Protein AF-A0A7C6YV75-F1 (afdb_monomer_lite)

Sequence (150 aa):
MDCKIDNSLSMWFFKPQLKARFKGDKKSFLEFFKKISRGSGIRENTYKSLVDKHADFIEMDKNMESVVGALSPSLGDKFREFFLNYWANLLTYQVPNQFEILYHGVPLMEHSAGQRASALILFILAQQDNDVIKIDQPEDDLDNQTIYEV

Secondary structure (DSSP, 8-state):
------HHHHHHHHS-EEEEETT--HHHHHHHHHHHTTTS---HHHHHHHHHH-SSHHHHHHTHHHHHHTS-HHHHHHHHHHHHHTHHHHHH--PPPEEEEEETTEEGGGS-HHHHHHHHHHHHHH-TT-S----S-TTTTS-GGGSS--

pLDDT: mean 82.75, std 17.08, range [35.59, 97.94]

Structure (mmCIF, N/CA/C/O backbone):
data_AF-A0A7C6YV75-F1
#
_entry.id   AF-A0A7C6YV75-F1
#
loop_
_atom_site.group_PDB
_atom_site.id
_atom_site.type_symbol
_atom_site.label_atom_id
_atom_site.label_alt_id
_atom_site.label_comp_id
_atom_site.label_asym_id
_atom_site.label_entity_id
_atom_site.label_seq_id
_atom_site.pdbx_PDB_ins_code
_atom_site.Cartn_x
_atom_site.Cartn_y
_atom_site.Cartn_z
_atom_site.occupancy
_atom_site.B_iso_or_equiv
_atom_site.auth_seq_id
_atom_site.auth_comp_id
_atom_site.auth_asym_id
_atom_site.auth_atom_id
_atom_site.pdbx_PDB_model_num
ATOM 1 N N . MET A 1 1 ? -45.335 9.738 28.203 1.00 36.38 1 MET A N 1
ATOM 2 C CA . MET A 1 1 ? -44.798 9.717 26.828 1.00 36.38 1 MET A CA 1
ATOM 3 C C . MET A 1 1 ? -43.397 9.158 26.940 1.00 36.38 1 MET A C 1
ATOM 5 O O . MET A 1 1 ? -42.475 9.912 27.214 1.00 36.38 1 MET A O 1
ATOM 9 N N . ASP A 1 2 ? -43.267 7.837 26.851 1.00 35.59 2 ASP A N 1
ATOM 10 C CA . ASP A 1 2 ? -41.961 7.183 26.901 1.00 35.59 2 ASP A CA 1
ATOM 11 C C . ASP A 1 2 ? -41.278 7.361 25.551 1.00 35.59 2 ASP A C 1
ATOM 13 O O . ASP A 1 2 ? -41.696 6.796 24.537 1.00 35.59 2 ASP A O 1
ATOM 17 N N . CYS A 1 3 ? -40.240 8.193 25.537 1.00 36.66 3 CYS A N 1
ATOM 18 C CA . CYS A 1 3 ? -39.307 8.271 24.430 1.00 36.66 3 CYS A CA 1
ATOM 19 C C . CYS A 1 3 ? -38.491 6.973 24.437 1.00 36.66 3 CYS A C 1
ATOM 21 O O . CYS A 1 3 ? -37.530 6.835 25.192 1.00 36.66 3 CYS A O 1
ATOM 23 N N . LYS A 1 4 ? -38.899 5.990 23.628 1.00 40.53 4 LYS A N 1
ATOM 24 C CA . LYS A 1 4 ? -38.019 4.880 23.265 1.00 40.53 4 LYS A CA 1
ATOM 25 C C . LYS A 1 4 ? -36.898 5.466 22.413 1.00 40.53 4 LYS A C 1
ATOM 27 O O . LYS A 1 4 ? -37.071 5.653 21.212 1.00 40.53 4 LYS A O 1
ATOM 32 N N . ILE A 1 5 ? -35.774 5.789 23.046 1.00 47.16 5 ILE A N 1
ATOM 33 C CA . ILE A 1 5 ? -34.518 5.991 22.331 1.00 47.16 5 ILE A CA 1
ATOM 34 C C . ILE A 1 5 ? -34.219 4.649 21.667 1.00 47.16 5 ILE A C 1
ATOM 36 O O . ILE A 1 5 ? -34.036 3.636 22.342 1.00 47.16 5 ILE A O 1
ATOM 40 N N . ASP A 1 6 ? -34.280 4.623 20.342 1.00 46.84 6 ASP A N 1
ATOM 41 C CA . ASP A 1 6 ? -33.876 3.469 19.559 1.00 46.84 6 ASP A CA 1
ATOM 42 C C . ASP A 1 6 ? -32.371 3.247 19.764 1.00 46.84 6 ASP A C 1
ATOM 44 O O . ASP A 1 6 ? -31.528 3.853 19.101 1.00 46.84 6 ASP A O 1
ATOM 48 N N . ASN A 1 7 ? -32.041 2.382 20.727 1.00 50.56 7 ASN A N 1
ATOM 49 C CA . ASN A 1 7 ? -30.676 1.983 21.059 1.00 50.56 7 ASN A CA 1
ATOM 50 C C . ASN A 1 7 ? -29.934 1.331 19.884 1.00 50.56 7 ASN A C 1
ATOM 52 O O . ASN A 1 7 ? -28.726 1.126 19.976 1.00 50.56 7 ASN A O 1
ATOM 56 N N . SER A 1 8 ? -30.613 0.988 18.783 1.00 50.28 8 SER A N 1
ATOM 57 C CA . SER A 1 8 ? -29.925 0.492 17.597 1.00 50.28 8 SER A CA 1
ATOM 58 C C . SER A 1 8 ? -29.119 1.608 16.925 1.00 50.28 8 SER A C 1
ATOM 60 O O . SER A 1 8 ? -27.953 1.390 16.605 1.00 50.28 8 SER A O 1
ATOM 62 N N . LEU A 1 9 ? -29.672 2.822 16.806 1.00 46.62 9 LEU A N 1
ATOM 63 C CA . LEU A 1 9 ? -29.033 3.973 16.154 1.00 46.62 9 LEU A CA 1
ATOM 64 C C . LEU A 1 9 ? -27.854 4.545 16.953 1.00 46.62 9 LEU A C 1
ATOM 66 O O . LEU A 1 9 ? -26.848 4.923 16.354 1.00 46.62 9 LEU A O 1
ATOM 70 N N . SER A 1 10 ? -27.929 4.563 18.287 1.00 51.41 10 SER A N 1
ATOM 71 C CA . SER A 1 10 ? -26.810 4.999 19.142 1.00 51.41 10 SER A CA 1
ATOM 72 C C . SER A 1 10 ? -25.625 4.029 19.080 1.00 51.41 10 SER A C 1
ATOM 74 O O . SER A 1 10 ? -24.469 4.449 19.086 1.00 51.41 10 SER A O 1
ATOM 76 N N . MET A 1 11 ? -25.897 2.733 18.921 1.00 49.31 11 MET A N 1
ATOM 77 C CA . MET A 1 11 ? -24.873 1.694 18.823 1.00 49.31 11 MET A CA 1
ATOM 78 C C . MET A 1 11 ? -24.105 1.738 17.492 1.00 49.31 11 MET A C 1
ATOM 80 O O . MET A 1 11 ? -22.924 1.404 17.462 1.00 49.31 11 MET A O 1
ATOM 84 N N . TRP A 1 12 ? -24.726 2.199 16.397 1.00 53.12 12 TRP A N 1
ATOM 85 C CA . TRP A 1 12 ? -24.031 2.422 15.117 1.00 53.12 12 TRP A CA 1
ATOM 86 C C . TRP A 1 12 ? -22.962 3.520 15.202 1.00 53.12 12 TRP A C 1
ATOM 88 O O . TRP A 1 12 ? -21.940 3.418 14.526 1.00 53.12 12 TRP A O 1
ATOM 98 N N . PHE A 1 13 ? -23.162 4.538 16.044 1.00 53.16 13 PHE A N 1
ATOM 99 C CA . PHE A 1 13 ? -22.195 5.627 16.232 1.00 53.16 13 PHE A CA 1
ATOM 100 C C . PHE A 1 13 ? -20.968 5.227 17.062 1.00 53.16 13 PHE A C 1
ATOM 102 O O . PHE A 1 13 ? -19.912 5.843 16.918 1.00 53.16 13 PHE A O 1
ATOM 109 N N . PHE A 1 14 ? -21.090 4.197 17.901 1.00 63.66 14 PHE A N 1
ATOM 110 C CA . PHE A 1 14 ? -20.015 3.733 18.786 1.00 63.66 14 PHE A CA 1
ATOM 111 C C . PHE A 1 14 ? -19.201 2.562 18.224 1.00 63.66 14 PHE A C 1
ATOM 113 O O . PHE A 1 14 ? -18.137 2.245 18.754 1.00 63.66 14 PHE A O 1
ATOM 120 N N . LYS A 1 15 ? -19.665 1.907 17.153 1.00 73.62 15 LYS A N 1
ATOM 121 C CA . LYS A 1 15 ? -18.974 0.737 16.600 1.00 73.62 15 LYS A CA 1
ATOM 122 C C . LYS A 1 15 ? -17.708 1.135 15.831 1.00 73.62 15 LYS A C 1
ATOM 124 O O . LYS A 1 15 ? -17.787 1.965 14.920 1.00 73.62 15 LYS A O 1
ATOM 129 N N . PRO A 1 16 ? -16.555 0.506 16.127 1.00 84.06 16 PRO A N 1
ATOM 130 C CA . PRO A 1 16 ? -15.365 0.648 15.303 1.00 84.06 16 PRO A CA 1
ATOM 131 C C . PRO A 1 16 ? -15.644 0.241 13.852 1.00 84.06 16 PRO A C 1
ATOM 133 O O . PRO A 1 16 ? -16.342 -0.739 13.588 1.00 84.06 16 PRO A O 1
ATOM 136 N N . GLN A 1 17 ? -15.088 0.990 12.904 1.00 87.19 17 GLN A N 1
ATOM 137 C CA . GLN A 1 17 ? -15.290 0.773 11.473 1.00 87.19 17 GLN A CA 1
ATOM 138 C C . GLN A 1 17 ? -14.038 0.153 10.861 1.00 87.19 17 GLN A C 1
ATOM 140 O O . GLN A 1 17 ? -12.966 0.752 10.920 1.00 87.19 17 GLN A O 1
ATOM 145 N N . LEU A 1 18 ? -14.177 -1.010 10.221 1.00 88.75 18 LEU A N 1
ATOM 146 C CA . LEU A 1 18 ? -13.105 -1.603 9.425 1.00 88.75 18 LEU A CA 1
ATOM 147 C C . LEU A 1 18 ? -13.167 -1.065 7.993 1.00 88.75 18 LEU A C 1
ATOM 149 O O . LEU A 1 18 ? -14.083 -1.377 7.234 1.00 88.75 18 LEU A O 1
ATOM 153 N N . LYS A 1 19 ? -12.163 -0.284 7.605 1.00 92.06 19 LYS A N 1
ATOM 154 C CA . LYS A 1 19 ? -11.947 0.138 6.223 1.00 92.06 19 LYS A CA 1
ATOM 155 C C . LYS A 1 19 ? -10.900 -0.765 5.586 1.00 92.06 19 LYS A C 1
ATOM 157 O O . LYS A 1 19 ? -9.743 -0.768 5.996 1.00 92.06 19 LYS A O 1
ATOM 162 N N . ALA A 1 20 ? -11.307 -1.511 4.565 1.00 93.31 20 ALA A N 1
ATOM 163 C CA . ALA A 1 20 ? -10.408 -2.303 3.737 1.00 93.31 20 ALA A CA 1
ATOM 164 C C . ALA A 1 20 ? -10.218 -1.621 2.377 1.00 93.31 20 ALA A C 1
ATOM 166 O O . ALA A 1 20 ? -11.187 -1.245 1.717 1.00 93.31 20 ALA A O 1
ATOM 167 N N . ARG A 1 21 ? -8.966 -1.479 1.941 1.00 95.31 21 ARG A N 1
ATOM 168 C CA . ARG A 1 21 ? -8.607 -1.043 0.588 1.00 95.31 21 ARG A CA 1
ATOM 169 C C . ARG A 1 21 ? -7.852 -2.164 -0.110 1.00 95.31 21 ARG A C 1
ATOM 171 O O . ARG A 1 21 ? -6.761 -2.551 0.315 1.00 95.31 21 ARG A O 1
ATOM 178 N N . PHE A 1 22 ? -8.441 -2.679 -1.187 1.00 95.25 22 PHE A N 1
ATOM 179 C CA . PHE A 1 22 ? -7.803 -3.683 -2.033 1.00 95.25 22 PHE A CA 1
ATOM 180 C C . PHE A 1 22 ? -6.528 -3.112 -2.658 1.00 95.25 22 PHE A C 1
ATOM 182 O O . PHE A 1 22 ? -6.573 -2.011 -3.206 1.00 95.25 22 PHE A O 1
ATOM 189 N N . LYS A 1 23 ? -5.401 -3.833 -2.552 1.00 96.38 23 LYS A N 1
ATOM 190 C CA . LYS A 1 23 ? -4.077 -3.360 -3.016 1.00 96.38 23 LYS A CA 1
ATOM 191 C C . LYS A 1 23 ? -3.721 -1.957 -2.488 1.00 96.38 23 LYS A C 1
ATOM 193 O O . LYS A 1 23 ? -3.118 -1.131 -3.174 1.00 96.38 23 LYS A O 1
ATOM 198 N N . GLY A 1 24 ? -4.171 -1.659 -1.269 1.00 94.75 24 GLY A N 1
ATOM 199 C CA . GLY A 1 24 ? -4.070 -0.333 -0.669 1.00 94.75 24 GLY A CA 1
ATOM 200 C C . GLY A 1 24 ? -2.739 -0.050 0.022 1.00 94.75 24 GLY A C 1
ATOM 201 O O . GLY A 1 24 ? -2.461 1.111 0.314 1.00 94.75 24 GLY A O 1
ATOM 202 N N . ASP A 1 25 ? -1.917 -1.065 0.309 1.00 96.25 25 ASP A N 1
ATOM 203 C CA . ASP A 1 25 ? -0.672 -0.873 1.055 1.00 96.25 25 ASP A CA 1
ATOM 204 C C . ASP A 1 25 ? 0.449 -0.324 0.159 1.00 96.25 25 ASP A C 1
ATOM 206 O O . ASP A 1 25 ? 1.360 -1.025 -0.295 1.00 96.25 25 ASP A O 1
ATOM 210 N N . LYS A 1 26 ? 0.379 0.988 -0.079 1.00 95.81 26 LYS A N 1
ATOM 211 C CA . LYS A 1 26 ? 1.372 1.745 -0.848 1.00 95.81 26 LYS A CA 1
ATOM 212 C C . LYS A 1 26 ? 2.755 1.738 -0.205 1.00 95.81 26 LYS A C 1
ATOM 214 O O . LYS A 1 26 ? 3.747 1.869 -0.918 1.00 95.81 26 LYS A O 1
ATOM 219 N N . LYS A 1 27 ? 2.841 1.565 1.117 1.00 95.44 27 LYS A N 1
ATOM 220 C CA . LYS A 1 27 ? 4.123 1.507 1.822 1.00 95.44 27 LYS A CA 1
ATOM 221 C C . LYS A 1 27 ? 4.854 0.219 1.459 1.00 95.44 27 LYS A C 1
ATOM 223 O O . LYS A 1 27 ? 5.973 0.297 0.956 1.00 95.44 27 LYS A O 1
ATOM 228 N N . SER A 1 28 ? 4.202 -0.932 1.621 1.00 96.75 28 SER A N 1
ATOM 229 C CA . SER A 1 28 ? 4.772 -2.227 1.227 1.00 96.75 28 SER A CA 1
ATOM 230 C C . SER A 1 28 ? 5.076 -2.278 -0.270 1.00 96.75 28 SER A C 1
ATOM 232 O O . SER A 1 28 ? 6.135 -2.765 -0.670 1.00 96.75 28 SER A O 1
ATOM 234 N N . PHE A 1 29 ? 4.198 -1.698 -1.097 1.00 97.81 29 PHE A N 1
ATOM 235 C CA . PHE A 1 29 ? 4.422 -1.593 -2.537 1.00 97.81 29 PHE A CA 1
ATOM 236 C C . PHE A 1 29 ? 5.700 -0.802 -2.865 1.00 97.81 29 PHE A C 1
ATOM 238 O O . PHE A 1 29 ? 6.563 -1.288 -3.600 1.00 97.81 29 PHE A O 1
ATOM 245 N N . LEU A 1 30 ? 5.872 0.384 -2.274 1.00 97.06 30 LEU A N 1
ATOM 246 C CA . LEU A 1 30 ? 7.064 1.210 -2.465 1.00 97.06 30 LEU A CA 1
ATOM 247 C C . LEU A 1 30 ? 8.330 0.534 -1.926 1.00 97.06 30 LEU A C 1
ATOM 249 O O . LEU A 1 30 ? 9.374 0.587 -2.575 1.00 97.06 30 LEU A O 1
ATOM 253 N N . GLU A 1 31 ? 8.262 -0.108 -0.760 1.00 96.69 31 GLU A N 1
ATOM 254 C CA . GLU A 1 31 ? 9.396 -0.825 -0.170 1.00 96.69 31 GLU A CA 1
ATOM 255 C C . GLU A 1 31 ? 9.867 -1.973 -1.065 1.00 96.69 31 GLU A C 1
ATOM 257 O O . GLU A 1 31 ? 11.071 -2.101 -1.320 1.00 96.69 31 GLU A O 1
ATOM 262 N N . PHE A 1 32 ? 8.935 -2.765 -1.601 1.00 97.38 32 PHE A N 1
ATOM 263 C CA . PHE A 1 32 ? 9.256 -3.815 -2.561 1.00 97.38 32 PHE A CA 1
ATOM 264 C C . PHE A 1 32 ? 9.878 -3.232 -3.832 1.00 97.38 32 PHE A C 1
ATOM 266 O O . PHE A 1 32 ? 10.941 -3.693 -4.254 1.00 97.38 32 PHE A O 1
ATOM 273 N N . PHE A 1 33 ? 9.274 -2.179 -4.394 1.00 95.62 33 PHE A N 1
ATOM 274 C CA . PHE A 1 33 ? 9.776 -1.521 -5.598 1.00 95.62 33 PHE A CA 1
ATOM 275 C C . PHE A 1 33 ? 11.220 -1.038 -5.395 1.00 95.62 33 PHE A C 1
ATOM 277 O O . PHE A 1 33 ? 12.117 -1.410 -6.149 1.00 95.62 33 PHE A O 1
ATOM 284 N N . LYS A 1 34 ? 11.487 -0.316 -4.300 1.00 94.69 34 LYS A N 1
ATOM 285 C CA . LYS A 1 34 ? 12.835 0.156 -3.948 1.00 94.69 34 LYS A CA 1
ATOM 286 C C . LYS A 1 34 ? 13.828 -0.986 -3.766 1.00 94.69 34 LYS A C 1
ATOM 288 O O . LYS A 1 34 ? 15.003 -0.830 -4.096 1.00 94.69 34 LYS A O 1
ATOM 293 N N . LYS A 1 35 ? 13.394 -2.109 -3.185 1.00 94.94 35 LYS A N 1
ATOM 294 C CA . LYS A 1 35 ? 14.249 -3.272 -2.924 1.00 94.94 35 LYS A CA 1
ATOM 295 C C . LYS A 1 35 ? 14.719 -3.917 -4.224 1.00 94.94 35 LYS A C 1
ATOM 297 O O . LYS A 1 35 ? 15.910 -4.197 -4.344 1.00 94.94 35 LYS A O 1
ATOM 302 N N . ILE A 1 36 ? 13.811 -4.140 -5.171 1.00 93.94 36 ILE A N 1
ATOM 303 C CA . ILE A 1 36 ? 14.141 -4.787 -6.446 1.00 93.94 36 ILE A CA 1
ATOM 304 C C . ILE A 1 36 ? 14.860 -3.836 -7.406 1.00 93.94 36 ILE A C 1
ATOM 306 O O . ILE A 1 36 ? 15.703 -4.255 -8.189 1.00 93.94 36 ILE A O 1
ATOM 310 N N . SER A 1 37 ? 14.612 -2.534 -7.284 1.00 89.06 37 SER A N 1
ATOM 311 C CA . SER A 1 37 ? 15.224 -1.518 -8.130 1.00 89.06 37 SER A CA 1
ATOM 312 C C . SER A 1 37 ? 16.559 -0.974 -7.609 1.00 89.06 37 SER A C 1
ATOM 314 O O . SER A 1 37 ? 17.006 0.097 -8.041 1.00 89.06 37 SER A O 1
ATOM 316 N N . ARG A 1 38 ? 17.206 -1.649 -6.653 1.00 89.19 38 ARG A N 1
ATOM 317 C CA . ARG A 1 38 ? 18.526 -1.237 -6.148 1.00 89.19 38 ARG A CA 1
ATOM 318 C C . ARG A 1 38 ? 19.549 -1.255 -7.285 1.00 89.19 38 ARG A C 1
ATOM 320 O O . ARG A 1 38 ? 19.583 -2.179 -8.083 1.00 89.19 38 ARG A O 1
ATOM 327 N N . GLY A 1 39 ? 20.365 -0.206 -7.377 1.00 84.69 39 GLY A N 1
ATOM 328 C CA . GLY A 1 39 ? 21.347 -0.058 -8.460 1.00 84.69 39 GLY A CA 1
ATOM 329 C C . GLY A 1 39 ? 20.778 0.456 -9.790 1.00 84.69 39 GLY A C 1
ATOM 330 O O . GLY A 1 39 ? 21.550 0.783 -10.683 1.00 84.69 39 GLY A O 1
ATOM 331 N N . SER A 1 40 ? 19.456 0.642 -9.914 1.00 84.25 40 SER A N 1
ATOM 332 C CA . SER A 1 40 ? 18.833 1.231 -11.116 1.00 84.25 40 SER A CA 1
ATOM 333 C C . SER A 1 40 ? 19.206 2.701 -11.347 1.00 84.25 40 SER A C 1
ATOM 335 O O . SER A 1 40 ? 19.005 3.225 -12.437 1.00 84.25 40 SER A O 1
ATOM 337 N N . GLY A 1 41 ? 19.711 3.418 -10.338 1.00 83.62 41 GLY A N 1
ATOM 338 C CA . GLY A 1 41 ? 20.002 4.856 -10.421 1.00 83.62 41 GLY A CA 1
ATOM 339 C C . GLY A 1 41 ? 18.766 5.750 -10.623 1.00 83.62 41 GLY A C 1
ATOM 340 O O . GLY A 1 41 ? 18.916 6.930 -10.929 1.00 83.62 41 GLY A O 1
ATOM 341 N N . ILE A 1 42 ? 17.556 5.206 -10.476 1.00 87.56 42 ILE A N 1
ATOM 342 C CA . ILE A 1 42 ? 16.299 5.961 -10.509 1.00 87.56 42 ILE A CA 1
ATOM 343 C C . ILE A 1 42 ? 16.016 6.500 -9.101 1.00 87.56 42 ILE A C 1
ATOM 345 O O . ILE A 1 42 ? 16.222 5.815 -8.097 1.00 87.56 42 ILE A O 1
ATOM 349 N N . ARG A 1 43 ? 15.545 7.748 -9.024 1.00 89.31 43 ARG A N 1
ATOM 350 C CA . ARG A 1 43 ? 15.269 8.433 -7.752 1.00 89.31 43 ARG A CA 1
ATOM 351 C C . ARG A 1 43 ? 14.011 7.888 -7.083 1.00 89.31 43 ARG A C 1
ATOM 353 O O . ARG A 1 43 ? 13.011 7.657 -7.758 1.00 89.31 43 ARG A O 1
ATOM 360 N N . GLU A 1 44 ? 14.021 7.835 -5.753 1.00 90.00 44 GLU A N 1
ATOM 361 C CA . GLU A 1 44 ? 12.893 7.375 -4.929 1.00 90.00 44 GLU A CA 1
ATOM 362 C C . GLU A 1 44 ? 11.572 8.102 -5.217 1.00 90.00 44 GLU A C 1
ATOM 364 O O . GLU A 1 44 ? 10.533 7.457 -5.323 1.00 90.00 44 GLU A O 1
ATOM 369 N N . ASN A 1 45 ? 11.608 9.421 -5.428 1.00 91.81 45 ASN A N 1
ATOM 370 C CA . ASN A 1 45 ? 10.406 10.203 -5.743 1.00 91.81 45 ASN A CA 1
ATOM 371 C C . ASN A 1 45 ? 9.700 9.733 -7.024 1.00 91.81 45 ASN A C 1
ATOM 373 O O . ASN A 1 45 ? 8.488 9.885 -7.141 1.00 91.81 45 ASN A O 1
ATOM 377 N N . THR A 1 46 ? 10.445 9.145 -7.963 1.00 92.12 46 THR A N 1
ATOM 378 C CA . THR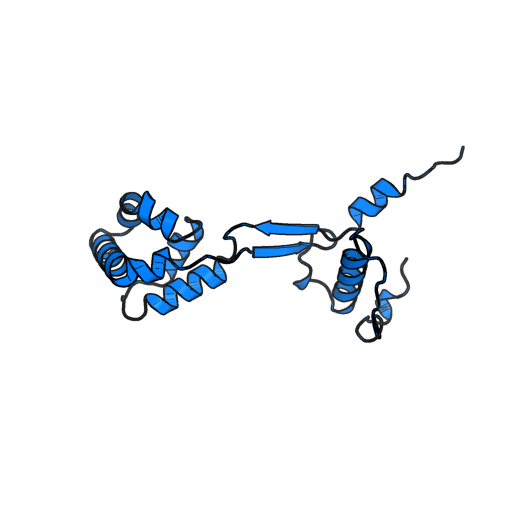 A 1 46 ? 9.885 8.541 -9.180 1.00 92.12 46 THR A CA 1
ATOM 379 C C . THR A 1 46 ? 9.066 7.308 -8.825 1.00 92.12 46 THR A C 1
ATOM 381 O O . THR A 1 46 ? 7.935 7.167 -9.263 1.00 92.12 46 THR A O 1
ATOM 384 N N . TYR A 1 47 ? 9.600 6.430 -7.975 1.00 92.81 47 TYR A N 1
ATOM 385 C CA . TYR A 1 47 ? 8.871 5.243 -7.531 1.00 92.81 47 TYR A CA 1
ATOM 386 C C . TYR A 1 47 ? 7.639 5.608 -6.722 1.00 92.81 47 TYR A C 1
ATOM 388 O O . TYR A 1 47 ? 6.578 5.038 -6.946 1.00 92.81 47 TYR A O 1
ATOM 396 N N . LYS A 1 48 ? 7.757 6.601 -5.836 1.00 94.75 48 LYS A N 1
ATOM 397 C CA . LYS A 1 48 ? 6.624 7.096 -5.055 1.00 94.75 48 LYS A CA 1
ATOM 398 C C . LYS A 1 48 ? 5.496 7.600 -5.961 1.00 94.75 48 LYS A C 1
ATOM 400 O O . LYS A 1 48 ? 4.367 7.153 -5.815 1.00 94.75 48 LYS A O 1
ATOM 405 N N . SER A 1 49 ? 5.808 8.438 -6.953 1.00 94.44 49 SER A N 1
ATOM 406 C CA . SER A 1 49 ? 4.788 8.963 -7.871 1.00 94.44 49 SER A CA 1
ATOM 407 C C . SER A 1 49 ? 4.130 7.876 -8.727 1.00 94.44 49 SER A C 1
ATOM 409 O O . SER A 1 49 ? 2.949 7.990 -9.051 1.00 94.44 49 SER A O 1
ATOM 411 N N . LEU A 1 50 ? 4.862 6.814 -9.076 1.00 94.50 50 LEU A N 1
ATOM 412 C CA . LEU A 1 50 ? 4.311 5.661 -9.785 1.00 94.50 50 LEU A CA 1
ATOM 413 C C . LEU A 1 50 ? 3.408 4.818 -8.878 1.00 94.50 50 LEU A C 1
ATOM 415 O O . LEU A 1 50 ? 2.293 4.491 -9.276 1.00 94.50 50 LEU A O 1
ATOM 419 N N . VAL A 1 51 ? 3.852 4.509 -7.660 1.00 96.06 51 VAL A N 1
ATOM 420 C CA . VAL A 1 51 ? 3.087 3.749 -6.656 1.00 96.06 51 VAL A CA 1
ATOM 421 C C . VAL A 1 51 ? 1.786 4.461 -6.275 1.00 96.06 51 VAL A C 1
ATOM 423 O O . VAL A 1 51 ? 0.751 3.810 -6.123 1.00 96.06 51 VAL A O 1
ATOM 426 N N . ASP A 1 52 ? 1.811 5.789 -6.174 1.00 95.12 52 ASP A N 1
ATOM 427 C CA . ASP A 1 52 ? 0.630 6.593 -5.847 1.00 95.12 52 ASP A CA 1
ATOM 428 C C . ASP A 1 52 ? -0.418 6.573 -6.974 1.00 95.12 52 ASP A C 1
ATOM 430 O O . ASP A 1 52 ? -1.615 6.666 -6.706 1.00 95.12 52 ASP A O 1
ATOM 434 N N . LYS A 1 53 ? 0.014 6.412 -8.233 1.00 95.06 53 LYS A N 1
ATOM 435 C CA . LYS A 1 53 ? -0.858 6.447 -9.421 1.00 95.06 53 LYS A CA 1
ATOM 436 C C . LYS A 1 53 ? -1.404 5.091 -9.865 1.00 95.06 53 LYS A C 1
ATOM 438 O O . LYS A 1 53 ? -2.372 5.077 -10.612 1.00 95.06 53 LYS A O 1
ATOM 443 N N . HIS A 1 54 ? -0.801 3.984 -9.438 1.00 96.19 54 HIS A N 1
ATOM 444 C CA . HIS A 1 54 ? -1.166 2.641 -9.905 1.00 96.19 54 HIS A CA 1
ATOM 445 C C . HIS A 1 54 ? -1.417 1.719 -8.718 1.00 96.19 54 HIS A C 1
ATOM 447 O O . HIS A 1 54 ? -0.694 1.777 -7.725 1.00 96.19 54 HIS A O 1
ATOM 453 N N . ALA A 1 55 ? -2.425 0.859 -8.795 1.00 95.88 55 ALA A N 1
ATOM 454 C CA . ALA A 1 55 ? -2.763 -0.118 -7.768 1.00 95.88 55 ALA A CA 1
ATOM 455 C C . ALA A 1 55 ? -1.682 -1.196 -7.607 1.00 95.88 55 ALA A C 1
ATOM 457 O O . ALA A 1 55 ? -1.411 -1.601 -6.481 1.00 95.88 55 ALA A O 1
ATOM 458 N N . ASP A 1 56 ? -1.061 -1.639 -8.703 1.00 97.50 56 ASP A N 1
ATOM 459 C CA . ASP A 1 56 ? -0.004 -2.654 -8.724 1.00 97.50 56 ASP A CA 1
ATOM 460 C C . ASP A 1 56 ? 0.884 -2.554 -9.983 1.00 97.50 56 ASP A C 1
ATOM 462 O O . ASP A 1 56 ? 0.730 -1.658 -10.815 1.00 97.50 56 ASP A O 1
ATOM 466 N N . PHE A 1 57 ? 1.829 -3.488 -10.127 1.00 97.69 57 PHE A N 1
ATOM 467 C CA . PHE A 1 57 ? 2.693 -3.575 -11.306 1.00 97.69 57 PHE A CA 1
ATOM 468 C C . PHE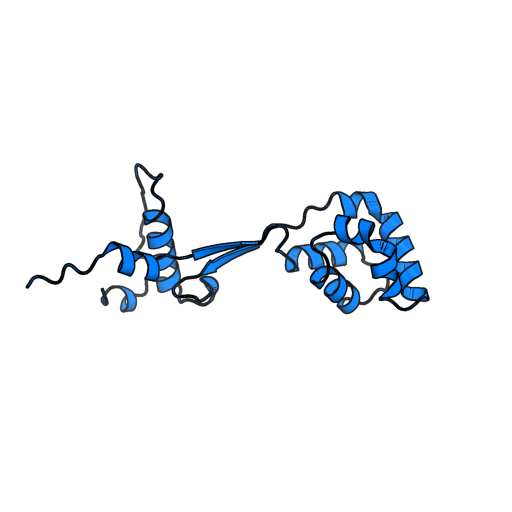 A 1 57 ? 1.968 -4.057 -12.572 1.00 97.69 57 PHE A C 1
ATOM 470 O O . PHE A 1 57 ? 2.414 -3.741 -13.669 1.00 97.69 57 PHE A O 1
ATOM 477 N N . ILE A 1 58 ? 0.852 -4.784 -12.454 1.00 97.38 58 ILE A N 1
ATOM 478 C CA . ILE A 1 58 ? 0.068 -5.239 -13.615 1.00 97.38 58 ILE A CA 1
ATOM 479 C C . ILE A 1 58 ? -0.609 -4.038 -14.281 1.00 97.38 58 ILE A C 1
ATOM 481 O O . ILE A 1 58 ? -0.655 -3.937 -15.505 1.00 97.38 58 ILE A O 1
ATOM 485 N N . GLU A 1 59 ? -1.129 -3.105 -13.488 1.00 97.19 59 GLU A N 1
ATOM 486 C CA . GLU A 1 59 ? -1.676 -1.847 -13.982 1.00 97.19 59 GLU A CA 1
ATOM 487 C C . GLU A 1 59 ? -0.592 -0.967 -14.615 1.00 97.19 59 GLU A C 1
ATOM 489 O O . GLU A 1 59 ? -0.850 -0.345 -15.645 1.00 97.19 59 GLU A O 1
ATOM 494 N N . MET A 1 60 ? 0.624 -0.950 -14.055 1.00 97.00 60 MET A N 1
ATOM 495 C CA . MET A 1 60 ? 1.765 -0.261 -14.675 1.00 97.00 60 MET A CA 1
ATOM 496 C C . MET A 1 60 ? 2.139 -0.876 -16.028 1.00 97.00 60 MET A C 1
ATOM 498 O O . MET A 1 60 ? 2.352 -0.137 -16.982 1.00 97.00 60 MET A O 1
ATOM 502 N N . ASP A 1 61 ? 2.186 -2.206 -16.126 1.00 97.19 61 ASP A N 1
ATOM 503 C CA . ASP A 1 61 ? 2.508 -2.935 -17.359 1.00 97.19 61 ASP A CA 1
ATOM 504 C C . ASP A 1 61 ? 1.474 -2.668 -18.463 1.00 97.19 61 ASP A C 1
ATOM 506 O O . ASP A 1 61 ? 1.827 -2.287 -19.579 1.00 97.19 61 ASP A O 1
ATOM 510 N N . LYS A 1 62 ? 0.181 -2.722 -18.120 1.00 96.88 62 LYS A N 1
ATOM 511 C CA . LYS A 1 62 ? -0.915 -2.382 -19.044 1.00 96.88 62 LYS A CA 1
ATOM 512 C C . LYS A 1 62 ? -0.856 -0.941 -19.550 1.00 96.88 62 LYS A C 1
ATOM 514 O O . LYS A 1 62 ? -1.279 -0.676 -20.671 1.00 96.88 62 LYS A O 1
ATOM 519 N N . ASN A 1 63 ? -0.350 -0.021 -18.731 1.00 96.38 63 ASN A N 1
ATOM 520 C CA . ASN A 1 63 ? -0.255 1.404 -19.041 1.00 96.38 63 ASN A CA 1
ATOM 521 C C . ASN A 1 63 ? 1.195 1.855 -19.288 1.00 96.38 63 ASN A C 1
ATOM 523 O O . ASN A 1 63 ? 1.512 3.030 -19.087 1.00 96.38 63 ASN A O 1
ATOM 527 N N . MET A 1 64 ? 2.075 0.948 -19.733 1.00 95.56 64 MET A N 1
ATOM 528 C CA . MET A 1 64 ? 3.520 1.195 -19.827 1.00 95.56 64 MET A CA 1
ATOM 529 C C . MET A 1 64 ? 3.864 2.462 -20.619 1.00 95.56 64 MET A C 1
ATOM 531 O O . MET A 1 64 ? 4.709 3.244 -20.192 1.00 95.56 64 MET A O 1
ATOM 535 N N . GLU A 1 65 ? 3.179 2.723 -21.734 1.00 94.50 65 GLU A N 1
ATOM 536 C CA . GLU A 1 65 ? 3.421 3.930 -22.537 1.00 94.50 65 GLU A CA 1
ATOM 537 C C . GLU A 1 65 ? 3.070 5.220 -21.787 1.00 94.50 65 GLU A C 1
ATOM 539 O O . GLU A 1 65 ? 3.803 6.204 -21.867 1.00 94.50 65 GLU A O 1
ATOM 544 N N . SER A 1 66 ? 1.995 5.215 -20.994 1.00 93.69 66 SER A N 1
ATOM 545 C CA . SER A 1 66 ? 1.644 6.357 -20.144 1.00 93.69 66 SER A CA 1
ATOM 546 C C . SER A 1 66 ? 2.633 6.527 -18.991 1.00 93.69 66 SER A C 1
ATOM 548 O O . SER A 1 66 ? 2.930 7.657 -18.604 1.00 93.69 66 SER A O 1
ATOM 550 N N . VAL A 1 67 ? 3.130 5.421 -18.428 1.00 94.38 67 VAL A N 1
ATOM 551 C CA . VAL A 1 67 ? 4.144 5.428 -17.367 1.00 94.38 67 VAL A CA 1
ATOM 552 C C . VAL A 1 67 ? 5.442 6.036 -17.886 1.00 94.38 67 VAL A C 1
ATOM 554 O O . VAL A 1 67 ? 5.958 6.981 -17.295 1.00 94.38 67 VAL A O 1
ATOM 557 N N . VAL A 1 68 ? 5.938 5.534 -19.016 1.00 94.56 68 VAL A N 1
ATOM 558 C CA . VAL A 1 68 ? 7.170 5.994 -19.662 1.00 94.56 68 VAL A CA 1
ATOM 559 C C . VAL A 1 68 ? 7.031 7.433 -20.158 1.00 94.56 68 VAL A C 1
ATOM 561 O O . VAL A 1 68 ? 7.937 8.233 -19.940 1.00 94.56 68 VAL A O 1
ATOM 564 N N . GLY A 1 69 ? 5.888 7.795 -20.745 1.00 92.06 69 GLY A N 1
ATOM 565 C CA . GLY A 1 69 ? 5.610 9.154 -2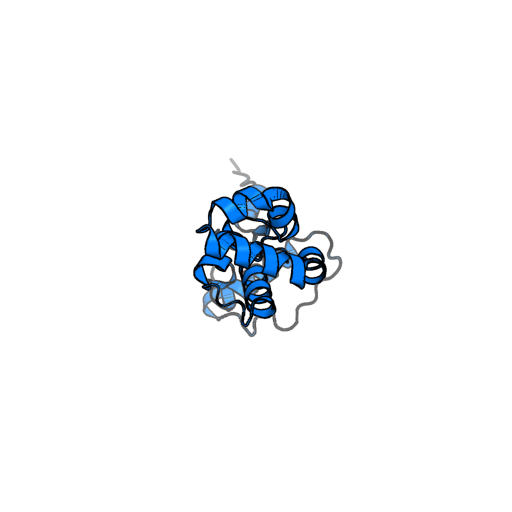1.218 1.00 92.06 69 GLY A CA 1
ATOM 566 C C . GLY A 1 69 ? 5.518 10.206 -20.107 1.00 92.06 69 GLY A C 1
ATOM 567 O O . GLY A 1 69 ? 5.722 11.389 -20.366 1.00 92.06 69 GLY A O 1
ATOM 568 N N . ALA A 1 70 ? 5.255 9.797 -18.860 1.00 90.25 70 ALA A N 1
ATOM 569 C CA . ALA A 1 70 ? 5.297 10.682 -17.695 1.00 90.25 70 ALA A CA 1
ATOM 570 C C . ALA A 1 70 ? 6.724 10.921 -17.157 1.00 90.25 70 ALA A C 1
ATOM 572 O O . ALA A 1 70 ? 6.912 11.739 -16.252 1.00 90.25 70 ALA A O 1
ATOM 573 N N . LEU A 1 71 ? 7.723 10.206 -17.683 1.00 91.06 71 LEU A N 1
ATOM 574 C CA . LEU A 1 71 ? 9.137 10.334 -17.334 1.00 91.06 71 LEU A CA 1
ATOM 575 C C . LEU A 1 71 ? 9.893 11.080 -18.444 1.00 91.06 71 LEU A C 1
ATOM 577 O O . LEU A 1 71 ? 9.428 11.199 -19.575 1.00 91.06 71 LEU A O 1
ATOM 581 N N . SER A 1 72 ? 11.093 11.587 -18.145 1.00 90.81 72 SER A N 1
ATOM 582 C CA . SER A 1 72 ? 11.971 12.102 -19.205 1.00 90.81 72 SER A CA 1
ATOM 583 C C . SER A 1 72 ? 12.385 10.958 -20.142 1.00 90.81 72 SER A C 1
ATOM 585 O O . SER A 1 72 ? 12.616 9.862 -19.631 1.00 90.81 72 SER A O 1
ATOM 587 N N . PRO A 1 73 ? 12.591 11.182 -21.456 1.00 91.00 73 PRO A N 1
ATOM 588 C CA . PRO A 1 73 ? 12.835 10.103 -22.423 1.00 91.00 73 PRO A CA 1
ATOM 589 C C . PRO A 1 73 ? 13.908 9.090 -21.990 1.00 91.00 73 PRO A C 1
ATOM 591 O O . PRO A 1 73 ? 13.640 7.897 -21.897 1.00 91.00 73 PRO A O 1
ATOM 594 N N . SER A 1 74 ? 15.083 9.571 -21.568 1.00 90.62 74 SER A N 1
ATOM 595 C CA . SER A 1 74 ? 16.188 8.721 -21.095 1.00 90.62 74 SER A CA 1
ATOM 596 C C . SER A 1 74 ? 15.876 7.918 -19.827 1.00 90.62 74 SER A C 1
ATOM 598 O O . SER A 1 74 ? 16.394 6.821 -19.632 1.00 90.62 74 SER A O 1
ATOM 600 N N . LEU A 1 75 ? 15.042 8.464 -18.940 1.00 91.44 75 LEU A N 1
ATOM 601 C CA . LEU A 1 75 ? 14.610 7.786 -17.720 1.00 91.44 75 LEU A CA 1
ATOM 602 C C . LEU A 1 75 ? 13.515 6.767 -18.032 1.00 91.44 75 LEU A C 1
ATOM 604 O O . LEU A 1 75 ? 13.492 5.703 -17.424 1.00 91.44 75 LEU A O 1
ATOM 608 N N . GLY A 1 76 ? 12.642 7.096 -18.980 1.00 93.56 76 GLY A N 1
ATOM 609 C CA . GLY A 1 76 ? 11.602 6.226 -19.500 1.00 93.56 76 GLY A CA 1
ATOM 610 C C . GLY A 1 76 ? 12.166 4.955 -20.129 1.00 93.56 76 GLY A C 1
ATOM 611 O O . GLY A 1 76 ? 11.750 3.861 -19.756 1.00 93.56 76 GLY A O 1
ATOM 612 N N . ASP A 1 77 ? 13.175 5.080 -20.992 1.00 92.75 77 ASP A N 1
ATOM 613 C CA . ASP A 1 77 ? 13.844 3.921 -21.599 1.00 92.75 77 ASP A CA 1
ATOM 614 C C . ASP A 1 77 ? 14.527 3.049 -20.544 1.00 92.75 77 ASP A C 1
ATOM 616 O O . ASP A 1 77 ? 14.325 1.835 -20.503 1.00 92.75 77 ASP A O 1
ATOM 620 N N . LYS A 1 78 ? 15.255 3.678 -19.612 1.00 93.00 78 LYS A N 1
ATOM 621 C CA . LYS A 1 78 ? 15.899 2.978 -18.494 1.00 93.00 78 LYS A CA 1
ATOM 622 C C . LYS A 1 78 ? 14.889 2.257 -17.603 1.00 93.00 78 LYS A C 1
ATOM 624 O O . LYS A 1 78 ? 15.150 1.153 -17.130 1.00 93.00 78 LYS A O 1
ATOM 629 N N . PHE A 1 79 ? 13.748 2.891 -17.345 1.00 94.44 79 PHE A N 1
ATOM 630 C CA . PHE A 1 79 ? 12.663 2.304 -16.572 1.00 94.44 79 PHE A CA 1
ATOM 631 C C . PHE A 1 79 ? 12.065 1.100 -17.294 1.00 94.44 79 PHE A C 1
ATOM 633 O O . PHE A 1 79 ? 11.895 0.059 -16.668 1.00 94.44 79 PHE A O 1
ATOM 640 N N . ARG A 1 80 ? 11.787 1.221 -18.597 1.00 94.88 80 ARG A N 1
ATOM 641 C CA . ARG A 1 80 ? 11.245 0.132 -19.417 1.00 94.88 80 ARG A CA 1
ATOM 642 C C . ARG A 1 80 ? 12.192 -1.066 -19.439 1.00 94.88 80 ARG A C 1
ATOM 644 O O . ARG A 1 80 ? 11.752 -2.185 -19.199 1.00 94.88 80 ARG A O 1
ATOM 651 N N . GLU A 1 81 ? 13.484 -0.834 -19.659 1.00 94.38 81 GLU A N 1
ATOM 652 C CA . GLU A 1 81 ? 14.505 -1.886 -19.623 1.00 94.38 81 GLU A CA 1
ATOM 653 C C . GLU A 1 81 ? 14.556 -2.567 -18.248 1.00 94.38 81 GLU A C 1
ATOM 655 O O . GLU A 1 81 ? 14.474 -3.791 -18.149 1.00 94.38 81 GLU A O 1
ATOM 660 N N . PHE A 1 82 ? 14.613 -1.778 -17.170 1.00 94.19 82 PHE A N 1
ATOM 661 C CA . PHE A 1 82 ? 14.540 -2.295 -15.806 1.00 94.19 82 PHE A CA 1
ATOM 662 C C . PHE A 1 82 ? 13.275 -3.142 -15.586 1.00 94.19 82 PHE A C 1
ATOM 664 O O . PHE A 1 82 ? 13.360 -4.246 -15.052 1.00 94.19 82 PHE A O 1
ATOM 671 N N . PHE A 1 83 ? 12.111 -2.649 -16.005 1.00 95.25 83 PHE A N 1
ATOM 672 C CA . PHE A 1 83 ? 10.835 -3.316 -15.777 1.00 95.25 83 PHE A CA 1
ATOM 673 C C . PHE A 1 83 ? 10.783 -4.672 -16.487 1.00 95.25 83 PHE A C 1
ATOM 675 O O . PHE A 1 83 ? 10.361 -5.658 -15.889 1.00 95.25 83 PHE A O 1
ATOM 682 N N . LEU A 1 84 ? 11.279 -4.740 -17.726 1.00 94.88 84 LEU A N 1
ATOM 683 C CA . LEU A 1 84 ? 11.376 -5.985 -18.490 1.00 94.88 84 LEU A CA 1
ATOM 684 C C . LEU A 1 84 ? 12.382 -6.969 -17.873 1.00 94.88 84 LEU A C 1
ATOM 686 O O . LEU A 1 84 ? 12.096 -8.162 -17.784 1.00 94.88 84 LEU A O 1
ATOM 690 N N . ASN A 1 85 ? 13.519 -6.483 -17.371 1.00 95.44 85 ASN A N 1
ATOM 691 C CA . ASN A 1 85 ? 14.533 -7.327 -16.727 1.00 95.44 85 ASN A CA 1
ATOM 692 C C . ASN A 1 85 ? 14.026 -8.006 -15.444 1.00 95.44 85 ASN A C 1
ATOM 694 O O . ASN A 1 85 ? 14.453 -9.113 -15.122 1.00 95.44 85 ASN A O 1
ATOM 698 N N . TYR A 1 86 ? 13.106 -7.364 -14.721 1.00 95.81 86 TYR A N 1
ATOM 699 C CA . TYR A 1 86 ? 12.511 -7.892 -13.488 1.00 95.81 86 TYR A CA 1
ATOM 700 C C . TYR A 1 86 ? 11.042 -8.302 -13.657 1.00 95.81 86 TYR A C 1
ATOM 702 O O . TYR A 1 86 ? 10.341 -8.508 -12.665 1.00 95.81 86 TYR A O 1
ATOM 710 N N . TRP A 1 87 ? 10.570 -8.448 -14.896 1.00 95.81 87 TRP A N 1
ATOM 711 C CA . TRP A 1 87 ? 9.150 -8.565 -15.234 1.00 95.81 87 TRP A CA 1
ATOM 712 C C . TRP A 1 87 ? 8.422 -9.649 -14.437 1.00 95.81 87 TRP A C 1
ATOM 714 O O . TRP A 1 87 ? 7.397 -9.379 -13.813 1.00 95.81 87 TRP A O 1
ATOM 724 N N . ALA A 1 88 ? 9.002 -10.851 -14.353 1.00 96.50 88 ALA A N 1
ATOM 725 C CA . ALA A 1 88 ? 8.418 -11.950 -13.587 1.00 96.50 88 ALA A CA 1
ATOM 726 C C . ALA A 1 88 ? 8.270 -11.605 -12.096 1.00 96.50 88 ALA A C 1
ATOM 728 O O . ALA A 1 88 ? 7.224 -11.862 -11.506 1.00 96.50 88 ALA A O 1
ATOM 729 N N . ASN A 1 89 ? 9.280 -10.987 -11.478 1.00 96.94 89 ASN A N 1
ATOM 730 C CA . ASN A 1 89 ? 9.231 -10.599 -10.067 1.00 96.94 89 ASN A CA 1
ATOM 731 C C . ASN A 1 89 ? 8.230 -9.468 -9.808 1.00 96.94 89 ASN A C 1
ATOM 733 O O . ASN A 1 89 ? 7.594 -9.451 -8.758 1.00 96.94 89 ASN A O 1
ATOM 737 N N . LEU A 1 90 ? 8.106 -8.527 -10.747 1.00 97.19 90 LEU A N 1
ATOM 738 C CA . LEU A 1 90 ? 7.186 -7.399 -10.633 1.00 97.19 90 LEU A CA 1
ATOM 739 C C . LEU A 1 90 ? 5.737 -7.871 -10.786 1.00 97.19 90 LEU A C 1
ATOM 741 O O . LEU A 1 90 ? 4.911 -7.592 -9.924 1.00 97.19 90 LEU A O 1
ATOM 745 N N . LEU A 1 91 ? 5.426 -8.654 -11.821 1.00 97.12 91 LEU A N 1
ATOM 746 C CA . LEU A 1 91 ? 4.054 -9.107 -12.076 1.00 97.12 91 LEU A CA 1
ATOM 747 C C . LEU A 1 91 ? 3.553 -10.184 -11.106 1.00 97.12 91 LEU A C 1
ATOM 749 O O . LEU A 1 91 ? 2.344 -10.356 -10.962 1.00 97.12 91 LEU A O 1
ATOM 753 N N . THR A 1 92 ? 4.452 -10.904 -10.430 1.00 97.19 92 THR A N 1
ATOM 754 C CA . THR A 1 92 ? 4.067 -11.883 -9.396 1.00 97.19 92 THR A CA 1
ATOM 755 C C . THR A 1 92 ? 3.935 -11.276 -8.002 1.00 97.19 92 THR A C 1
ATOM 757 O O . THR A 1 92 ? 3.394 -11.923 -7.104 1.00 97.19 92 THR A O 1
ATOM 760 N N . TYR A 1 93 ? 4.379 -10.033 -7.800 1.00 97.94 93 TYR A N 1
ATOM 761 C CA . TYR A 1 93 ? 4.210 -9.353 -6.524 1.00 97.94 93 TYR A CA 1
ATOM 762 C C . TYR A 1 93 ? 2.759 -8.907 -6.322 1.00 97.94 93 TYR A C 1
ATOM 764 O O . TYR A 1 93 ? 2.212 -8.110 -7.086 1.00 97.94 93 TYR A O 1
ATOM 772 N N . GLN A 1 94 ? 2.143 -9.388 -5.245 1.00 97.06 94 GLN A N 1
ATOM 773 C CA . GLN A 1 94 ? 0.811 -8.966 -4.831 1.00 97.06 94 GLN A CA 1
ATOM 774 C C . GLN A 1 94 ? 0.917 -7.822 -3.827 1.00 97.06 94 GLN A C 1
ATOM 776 O O . GLN A 1 94 ? 1.395 -8.010 -2.709 1.00 97.06 94 GLN A O 1
ATOM 781 N N . VAL A 1 95 ? 0.441 -6.639 -4.223 1.00 97.75 95 VAL A N 1
ATOM 782 C CA . VAL A 1 95 ? 0.332 -5.495 -3.312 1.00 97.75 95 VAL A CA 1
ATOM 783 C C . VAL A 1 95 ? -0.636 -5.856 -2.180 1.00 97.75 95 VAL A C 1
ATOM 785 O O . VAL A 1 95 ? -1.789 -6.197 -2.470 1.00 97.75 95 VAL A O 1
ATOM 788 N N . PRO A 1 96 ? -0.209 -5.783 -0.905 1.00 97.12 96 PRO A N 1
ATOM 789 C CA . PRO A 1 96 ? -1.078 -6.116 0.211 1.00 97.12 96 PRO A CA 1
ATOM 790 C C . PRO A 1 96 ? -2.306 -5.205 0.284 1.00 97.12 96 PRO A C 1
ATOM 792 O O . PRO A 1 96 ? -2.289 -4.032 -0.106 1.00 97.12 96 PRO A O 1
ATOM 795 N N . ASN A 1 97 ? -3.389 -5.752 0.827 1.00 97.25 97 ASN A N 1
ATOM 796 C CA . ASN A 1 97 ? -4.548 -4.951 1.191 1.00 97.25 97 ASN A CA 1
ATOM 797 C C . ASN A 1 97 ? -4.194 -4.067 2.387 1.00 97.25 97 ASN A C 1
ATOM 799 O O . ASN A 1 97 ? -3.475 -4.490 3.289 1.00 97.25 97 ASN A O 1
ATOM 803 N N . GLN A 1 98 ? -4.734 -2.854 2.408 1.00 94.88 98 GLN A N 1
ATOM 804 C CA . GLN A 1 98 ? -4.619 -1.979 3.565 1.00 94.88 98 GLN A CA 1
ATOM 805 C C . GLN A 1 98 ? -5.880 -2.100 4.409 1.00 94.88 98 GLN A C 1
ATOM 807 O O . GLN A 1 98 ? -6.990 -1.984 3.886 1.00 94.88 98 GLN A O 1
ATOM 812 N N . PHE A 1 99 ? -5.695 -2.290 5.710 1.00 91.56 99 PHE A N 1
ATOM 813 C CA . PHE A 1 99 ? -6.768 -2.309 6.692 1.00 91.56 99 PHE A CA 1
ATOM 814 C C . PHE A 1 99 ? -6.571 -1.164 7.673 1.00 91.56 99 PHE A C 1
ATOM 816 O O . PHE A 1 99 ? -5.460 -0.909 8.134 1.00 91.56 99 PHE A O 1
ATOM 823 N N . GLU A 1 100 ? -7.656 -0.471 7.976 1.00 91.06 100 GLU A N 1
ATOM 824 C CA . GLU A 1 100 ? -7.682 0.649 8.902 1.00 91.06 100 GLU A CA 1
ATOM 825 C C . GLU A 1 100 ? -8.918 0.504 9.783 1.00 91.06 100 GLU A C 1
ATOM 827 O O . GLU A 1 100 ? -10.039 0.426 9.280 1.00 91.06 100 GLU A O 1
ATOM 832 N N . ILE A 1 101 ? -8.708 0.425 11.095 1.00 89.31 101 ILE A N 1
ATOM 833 C CA . ILE A 1 101 ? -9.794 0.437 12.074 1.00 89.31 101 ILE A CA 1
ATOM 834 C C . ILE A 1 101 ? -9.957 1.881 12.527 1.00 89.31 101 ILE A C 1
ATOM 836 O O . ILE A 1 101 ? -8.990 2.490 12.985 1.00 89.31 101 ILE A O 1
ATOM 840 N N . LEU A 1 102 ? -11.162 2.425 12.394 1.00 89.62 102 LEU A N 1
ATOM 841 C CA . LEU A 1 102 ? -11.507 3.741 12.919 1.00 89.62 102 LEU A CA 1
ATOM 842 C C . LEU A 1 102 ? -12.362 3.594 14.170 1.00 89.62 102 LEU A C 1
ATOM 844 O O . LEU A 1 102 ? -13.358 2.872 14.145 1.00 89.62 102 LEU A O 1
ATOM 848 N N . TYR A 1 103 ? -12.019 4.324 15.223 1.00 87.12 103 TYR A N 1
ATOM 849 C CA . TYR A 1 103 ? -12.832 4.473 16.423 1.00 87.12 103 TYR A CA 1
ATOM 850 C C . TYR A 1 103 ? -13.215 5.947 16.565 1.00 87.12 103 TYR A C 1
ATOM 852 O O . TYR A 1 103 ? -12.372 6.826 16.438 1.00 87.12 103 TYR A O 1
ATOM 860 N N . HIS A 1 104 ? -14.512 6.246 16.687 1.00 85.75 104 HIS A N 1
ATOM 861 C CA . HIS A 1 104 ? -15.030 7.625 16.630 1.00 85.75 104 HIS A CA 1
ATOM 862 C C . HIS A 1 104 ? -14.513 8.463 15.439 1.00 85.75 104 HIS A C 1
ATOM 864 O O . HIS A 1 104 ? -14.300 9.667 15.541 1.00 85.75 104 HIS A O 1
ATOM 870 N N . GLY A 1 105 ? -14.310 7.819 14.284 1.00 86.25 105 GLY A N 1
ATOM 871 C CA . GLY A 1 105 ? -13.830 8.473 13.063 1.00 86.25 105 GLY A CA 1
ATOM 872 C C . GLY A 1 105 ? -12.319 8.731 13.006 1.00 86.25 105 GLY A C 1
ATOM 873 O O . GLY A 1 105 ? -11.845 9.188 11.968 1.00 86.25 105 GLY A O 1
ATOM 874 N N . VAL A 1 106 ? -11.568 8.394 14.056 1.00 88.25 106 VAL A N 1
ATOM 875 C CA . VAL A 1 106 ? -10.110 8.556 14.147 1.00 88.25 106 VAL A CA 1
ATOM 876 C C . VAL A 1 106 ? -9.425 7.188 14.007 1.00 88.25 106 VAL A C 1
ATOM 878 O O . VAL A 1 106 ? -9.979 6.182 14.463 1.00 88.25 106 VAL A O 1
ATOM 881 N N . PRO A 1 107 ? -8.253 7.087 13.347 1.00 90.19 107 PRO A N 1
ATOM 882 C CA . PRO A 1 107 ? -7.500 5.839 13.285 1.00 90.19 107 PRO A CA 1
ATOM 883 C C . PRO A 1 107 ? -7.208 5.271 14.671 1.00 90.19 107 PRO A C 1
ATOM 885 O O . PRO A 1 107 ? -6.686 5.964 15.538 1.00 90.19 107 PRO A O 1
ATOM 888 N N . LEU A 1 108 ? -7.475 3.975 14.863 1.00 87.69 108 LEU A N 1
ATOM 889 C CA . LEU A 1 108 ? -7.290 3.278 16.140 1.00 87.69 108 LEU A CA 1
ATOM 890 C C . LEU A 1 108 ? -5.885 3.509 16.722 1.00 87.69 108 LEU A C 1
ATOM 892 O O . LEU A 1 108 ? -5.727 3.701 17.920 1.00 87.69 108 LEU A O 1
ATOM 896 N N . MET A 1 109 ? -4.863 3.543 15.865 1.00 84.31 109 MET A N 1
ATOM 897 C CA . MET A 1 109 ? -3.465 3.751 16.258 1.00 84.31 109 MET A CA 1
ATOM 898 C C . MET A 1 109 ? -3.189 5.122 16.900 1.00 84.31 109 MET A C 1
ATOM 900 O O . MET A 1 109 ? -2.188 5.258 17.598 1.00 84.31 109 MET A O 1
ATOM 904 N N . GLU A 1 110 ? -4.055 6.115 16.687 1.00 87.69 110 GLU A N 1
ATOM 905 C CA . GLU A 1 110 ? -3.936 7.468 17.247 1.00 87.69 110 GLU A CA 1
ATOM 906 C C . GLU A 1 110 ? -4.605 7.608 18.628 1.00 87.69 110 GLU A C 1
ATOM 908 O O . GLU A 1 110 ? -4.443 8.630 19.292 1.00 87.69 110 GLU A O 1
ATOM 913 N N . HIS A 1 111 ? -5.315 6.579 19.100 1.00 85.06 111 HIS A N 1
ATOM 914 C CA . HIS A 1 111 ? -5.920 6.548 20.433 1.00 85.06 111 HIS A CA 1
ATOM 915 C C . HIS A 1 111 ? -4.934 6.113 21.525 1.00 85.06 111 HIS A C 1
ATOM 917 O O . HIS A 1 111 ? -3.925 5.454 21.249 1.00 85.06 111 HIS A O 1
ATOM 923 N N . SER A 1 112 ? -5.256 6.423 22.788 1.00 85.00 112 SER A N 1
ATOM 924 C CA . SER A 1 112 ? -4.508 5.913 23.946 1.00 85.00 112 SER A CA 1
ATOM 925 C C . SER A 1 112 ? -4.579 4.383 24.030 1.00 85.00 112 SER A C 1
ATOM 927 O O . SER A 1 112 ? -5.480 3.763 23.465 1.00 85.00 112 SER A O 1
ATOM 929 N N . ALA A 1 113 ? -3.639 3.750 24.742 1.00 78.12 113 ALA A N 1
ATOM 930 C CA . ALA A 1 113 ? -3.637 2.292 24.907 1.00 78.12 113 ALA A CA 1
ATOM 931 C C . ALA A 1 113 ? -4.977 1.770 25.452 1.00 78.12 113 ALA A C 1
ATOM 933 O O . ALA A 1 113 ? -5.556 0.863 24.853 1.00 78.12 113 ALA A O 1
ATOM 934 N N . GLY A 1 114 ? -5.516 2.435 26.481 1.00 79.56 114 GLY A N 1
ATOM 935 C CA . GLY A 1 114 ? -6.806 2.077 27.064 1.00 79.56 114 GLY A CA 1
ATOM 936 C C . GLY A 1 114 ? -7.966 2.203 26.073 1.00 79.56 114 GLY A C 1
ATOM 937 O O . GLY A 1 114 ? -8.745 1.275 25.883 1.00 79.56 114 GLY A O 1
ATOM 938 N N . GLN A 1 115 ? -8.032 3.312 25.333 1.00 81.50 115 GLN A N 1
ATOM 939 C CA . G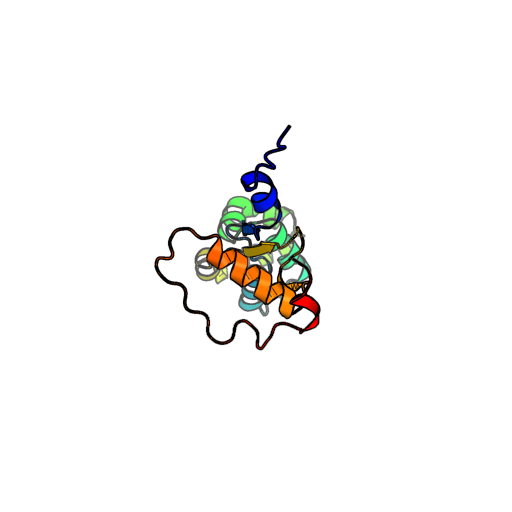LN A 1 115 ? -9.058 3.505 24.303 1.00 81.50 115 GLN A CA 1
ATOM 940 C C . GLN A 1 115 ? -8.958 2.478 23.166 1.00 81.50 115 GLN A C 1
ATOM 942 O O . GLN A 1 115 ? -9.985 2.024 22.662 1.00 81.50 115 GLN A O 1
ATOM 947 N N . ARG A 1 116 ? -7.740 2.081 22.771 1.00 86.44 116 ARG A N 1
ATOM 948 C CA . ARG A 1 116 ? -7.532 1.035 21.759 1.00 86.44 116 ARG A CA 1
ATOM 949 C C . ARG A 1 116 ? -8.040 -0.318 22.230 1.00 86.44 116 ARG A C 1
ATOM 951 O O . ARG A 1 116 ? -8.711 -1.000 21.459 1.00 86.44 116 ARG A O 1
ATOM 958 N N . ALA A 1 117 ? -7.732 -0.690 23.470 1.00 82.31 117 ALA A N 1
ATOM 959 C CA . ALA A 1 117 ? -8.212 -1.930 24.066 1.00 82.31 117 ALA A CA 1
ATOM 960 C C . ALA A 1 117 ? -9.747 -1.933 24.159 1.00 82.31 117 ALA A C 1
ATOM 962 O O . ALA A 1 117 ? -10.376 -2.858 23.644 1.00 82.31 117 ALA A O 1
ATOM 963 N N . SER A 1 118 ? -10.364 -0.859 24.668 1.00 82.12 118 SER A N 1
ATOM 964 C CA . SER A 1 118 ? -11.829 -0.721 24.715 1.00 82.12 118 SER A CA 1
ATOM 965 C C . SER A 1 118 ? -12.475 -0.826 23.330 1.00 82.12 118 SER A C 1
ATOM 967 O O . SER A 1 118 ? -13.443 -1.563 23.146 1.00 82.12 118 SER A O 1
ATOM 969 N N . ALA A 1 119 ? -11.920 -0.146 22.323 1.00 83.56 119 ALA A N 1
ATOM 970 C CA . ALA A 1 119 ? -12.419 -0.215 20.953 1.00 83.56 119 ALA A CA 1
ATOM 971 C C . ALA A 1 119 ? -12.271 -1.622 20.346 1.00 83.56 119 ALA A C 1
ATOM 973 O O . ALA A 1 119 ? -13.180 -2.086 19.663 1.00 83.56 119 ALA A O 1
ATOM 974 N N . LEU A 1 120 ? -11.171 -2.335 20.607 1.00 83.19 120 LEU A N 1
ATOM 975 C CA . LEU A 1 120 ? -10.992 -3.720 20.153 1.00 83.19 120 LEU A CA 1
ATOM 976 C C . LEU A 1 120 ? -11.999 -4.671 20.803 1.00 83.19 120 LEU A C 1
ATOM 978 O O . LEU A 1 120 ? -12.581 -5.499 20.105 1.00 83.19 120 LEU A O 1
ATOM 982 N N . ILE A 1 121 ? -12.254 -4.521 22.104 1.00 82.25 121 ILE A N 1
ATOM 983 C CA . ILE A 1 121 ? -13.276 -5.298 22.814 1.00 82.25 121 ILE A CA 1
ATOM 984 C C . ILE A 1 121 ? -14.648 -5.055 22.177 1.00 82.25 121 ILE A C 1
ATOM 986 O O . ILE A 1 121 ? -15.326 -6.009 21.801 1.00 82.25 121 ILE A O 1
ATOM 990 N N . LEU A 1 122 ? -15.030 -3.790 21.964 1.00 81.62 122 LEU A N 1
ATOM 991 C CA . LEU A 1 122 ? -16.284 -3.440 21.287 1.00 81.62 122 LEU A CA 1
ATOM 992 C C . LEU A 1 122 ? -16.359 -4.007 19.864 1.00 81.62 122 LEU A C 1
ATOM 994 O O 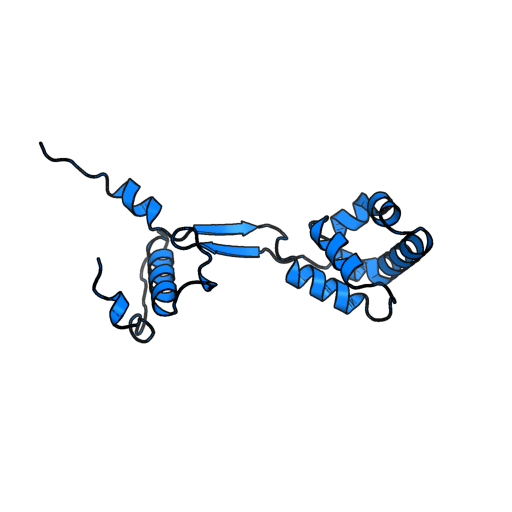. LEU A 1 122 ? -17.419 -4.467 19.446 1.00 81.62 122 LEU A O 1
ATOM 998 N N . PHE A 1 123 ? -15.249 -3.998 19.122 1.00 82.69 123 PHE A N 1
ATOM 999 C CA . PHE A 1 123 ? -15.180 -4.572 17.779 1.00 82.69 123 PHE A CA 1
ATOM 1000 C C . PHE A 1 123 ? -15.439 -6.083 17.788 1.00 82.69 123 PHE A C 1
ATOM 1002 O O . PHE A 1 123 ? -16.243 -6.560 16.990 1.00 82.69 123 PHE A O 1
ATOM 1009 N N . ILE A 1 124 ? -14.797 -6.824 18.697 1.00 81.75 124 ILE A N 1
ATOM 1010 C CA . ILE A 1 124 ? -14.963 -8.279 18.837 1.00 81.75 124 ILE A CA 1
ATOM 1011 C C . ILE A 1 124 ? -16.394 -8.611 19.281 1.00 81.75 124 ILE A C 1
ATOM 1013 O O . ILE A 1 124 ? -17.040 -9.455 18.666 1.00 81.75 124 ILE A O 1
ATOM 1017 N N . LEU A 1 125 ? -16.922 -7.904 20.289 1.00 79.62 125 LEU A N 1
ATOM 1018 C CA . LEU A 1 125 ? -18.293 -8.090 20.787 1.00 79.62 125 LEU A CA 1
ATOM 1019 C C . LEU A 1 125 ? -19.363 -7.748 19.739 1.00 79.62 125 LEU A C 1
ATOM 1021 O O . LEU A 1 125 ? -20.460 -8.299 19.768 1.00 79.62 125 LEU A O 1
ATOM 1025 N N . ALA A 1 126 ? -19.071 -6.828 18.817 1.00 77.12 126 ALA A N 1
ATOM 1026 C CA . ALA A 1 126 ? -19.995 -6.459 17.750 1.00 77.12 126 ALA A CA 1
ATOM 1027 C C . ALA A 1 126 ? -20.091 -7.511 16.631 1.00 77.12 126 ALA A C 1
ATOM 1029 O O . ALA A 1 126 ? -21.042 -7.449 15.845 1.00 77.12 126 ALA A O 1
ATOM 1030 N N . GLN A 1 127 ? -19.137 -8.443 16.535 1.00 74.44 127 GLN A N 1
ATOM 1031 C CA . GLN A 1 127 ? -19.193 -9.550 15.581 1.00 74.44 127 GLN A CA 1
ATOM 1032 C C . GLN A 1 127 ? -20.147 -10.628 16.104 1.00 74.44 127 GLN A C 1
ATOM 1034 O O . GLN A 1 127 ? -19.935 -11.190 17.175 1.00 74.44 127 GLN A O 1
ATOM 1039 N N . GLN A 1 128 ? -21.207 -10.910 15.341 1.00 64.56 128 GLN A N 1
ATOM 1040 C CA . GLN A 1 128 ? -22.289 -11.813 15.756 1.00 64.56 128 GLN A CA 1
ATOM 1041 C C . GLN A 1 128 ? -21.944 -13.310 15.656 1.00 64.56 128 GLN A C 1
ATOM 1043 O O . GLN A 1 128 ? -22.720 -14.126 16.137 1.00 64.56 128 GLN A O 1
ATOM 1048 N N . ASP A 1 129 ? -20.785 -13.668 15.096 1.00 70.38 129 ASP A N 1
ATOM 1049 C CA . ASP A 1 129 ? -20.367 -15.059 14.852 1.00 70.38 129 ASP A CA 1
ATOM 1050 C C . ASP A 1 129 ? -19.498 -15.656 15.981 1.00 70.38 129 ASP A C 1
ATOM 1052 O O . ASP A 1 129 ? -18.688 -16.550 15.744 1.00 70.38 129 ASP A O 1
ATOM 1056 N N . ASN A 1 130 ? -19.632 -15.170 17.220 1.00 66.00 130 ASN A N 1
ATOM 1057 C CA . ASN A 1 130 ? -18.848 -15.666 18.355 1.00 66.00 130 ASN A CA 1
ATOM 1058 C C . ASN A 1 130 ? -19.746 -16.318 19.423 1.00 66.00 130 ASN A C 1
ATOM 1060 O O . ASN A 1 130 ? -20.434 -15.614 20.158 1.00 66.00 130 ASN A O 1
ATOM 1064 N N . ASP A 1 131 ? -19.695 -17.650 19.558 1.00 71.0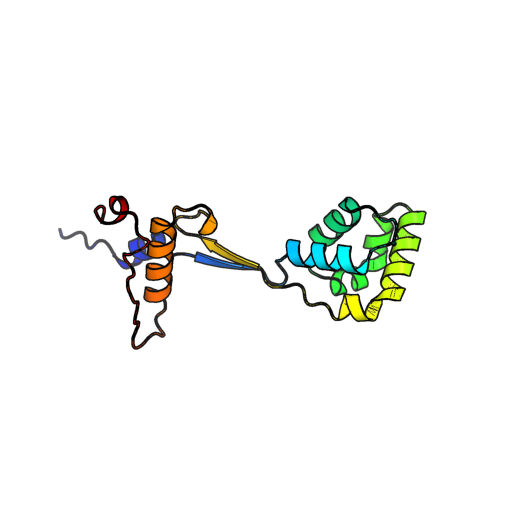0 131 ASP A N 1
ATOM 1065 C CA . ASP A 1 131 ? -20.464 -18.399 20.573 1.00 71.00 131 ASP A CA 1
ATOM 1066 C C . ASP A 1 131 ? -19.939 -18.185 22.006 1.00 71.00 131 ASP A C 1
ATOM 1068 O O . ASP A 1 131 ? -20.705 -18.127 22.968 1.00 71.00 131 ASP A O 1
ATOM 1072 N N . VAL A 1 132 ? -18.614 -18.078 22.162 1.00 77.44 132 VAL A N 1
ATOM 1073 C CA . VAL A 1 132 ? -17.930 -17.830 23.439 1.00 77.44 132 VAL A CA 1
ATOM 1074 C C . VAL A 1 132 ? -16.719 -16.943 23.185 1.00 77.44 132 VAL A C 1
ATOM 1076 O O . VAL A 1 132 ? -15.862 -17.266 22.365 1.00 77.44 132 VAL A O 1
ATOM 1079 N N . ILE A 1 133 ? -16.613 -15.850 23.939 1.00 75.12 133 ILE A N 1
ATOM 1080 C CA . ILE A 1 133 ? -15.461 -14.948 23.920 1.00 75.12 133 ILE A CA 1
ATOM 1081 C C . ILE A 1 133 ? -14.778 -15.042 25.286 1.00 75.12 133 ILE A C 1
ATOM 1083 O O . ILE A 1 133 ? -15.396 -14.762 26.312 1.00 75.12 133 ILE A O 1
ATOM 1087 N N . LYS A 1 134 ? -13.503 -15.445 25.305 1.00 75.94 134 LYS A N 1
ATOM 1088 C CA . LYS A 1 134 ? -12.671 -15.466 26.515 1.00 75.94 134 LYS A CA 1
ATOM 1089 C C . LYS A 1 134 ? -11.558 -14.435 26.368 1.00 75.94 134 LYS A C 1
ATOM 1091 O O . LYS A 1 134 ? -10.739 -14.553 25.462 1.00 75.94 134 LYS A O 1
ATOM 1096 N N . ILE A 1 135 ? -11.539 -13.452 27.263 1.00 74.56 135 ILE A N 1
ATOM 1097 C CA . ILE A 1 135 ? -10.530 -12.391 27.310 1.00 74.56 135 ILE A CA 1
ATOM 1098 C C . ILE A 1 135 ? -9.902 -12.460 28.698 1.00 74.56 135 ILE A C 1
ATOM 1100 O O . ILE A 1 135 ? -10.620 -12.382 29.692 1.00 74.56 135 ILE A O 1
ATOM 1104 N N . ASP A 1 136 ? -8.596 -12.696 28.750 1.00 77.62 136 ASP A N 1
ATOM 1105 C CA . ASP A 1 136 ? -7.838 -12.727 29.999 1.00 77.62 136 ASP A CA 1
ATOM 1106 C C . ASP A 1 136 ? -7.282 -11.328 30.261 1.00 77.62 136 ASP A C 1
ATOM 1108 O O . ASP A 1 136 ? -6.680 -10.744 29.361 1.00 77.62 136 ASP A O 1
ATOM 1112 N N . GLN A 1 137 ? -7.549 -10.796 31.453 1.00 67.62 137 GLN A N 1
ATOM 1113 C CA . GLN A 1 137 ? -7.116 -9.469 31.907 1.00 67.62 137 GLN A CA 1
ATOM 1114 C C . GLN A 1 137 ? -7.382 -8.315 30.911 1.00 67.62 137 GLN A C 1
ATOM 1116 O O . GLN A 1 137 ? -6.455 -7.580 30.559 1.00 67.62 137 GLN A O 1
ATOM 1121 N N . PRO A 1 138 ? -8.629 -8.111 30.428 1.00 70.12 138 PRO A N 1
ATOM 1122 C CA . PRO A 1 138 ? -8.946 -6.966 29.567 1.00 70.12 138 PRO A CA 1
ATOM 1123 C C . PRO A 1 138 ? -8.615 -5.604 30.201 1.00 70.12 138 PRO A C 1
ATOM 1125 O O . PRO A 1 138 ? -8.501 -4.622 29.473 1.00 70.12 138 PRO A O 1
ATOM 1128 N N . GLU A 1 139 ? -8.487 -5.540 31.528 1.00 68.06 139 GLU A N 1
ATOM 1129 C CA . GLU A 1 139 ? -8.227 -4.350 32.336 1.00 68.06 139 GLU A CA 1
ATOM 1130 C C . GLU A 1 139 ? -6.749 -3.980 32.529 1.00 68.06 139 GLU A C 1
ATOM 1132 O O . GLU A 1 139 ? -6.479 -2.824 32.844 1.00 68.06 139 GLU A O 1
ATOM 1137 N N . ASP A 1 140 ? -5.797 -4.897 32.324 1.00 68.94 140 ASP A N 1
ATOM 1138 C CA . ASP A 1 140 ? -4.388 -4.684 32.716 1.00 68.94 140 ASP A CA 1
ATOM 1139 C C . ASP A 1 140 ? -3.708 -3.530 31.946 1.00 68.94 140 ASP A C 1
ATOM 1141 O O . ASP A 1 140 ? -2.836 -2.848 32.486 1.00 68.94 140 ASP A O 1
ATOM 1145 N N . ASP A 1 141 ? -4.147 -3.266 30.709 1.00 59.81 141 ASP A N 1
ATOM 1146 C CA . ASP A 1 141 ? -3.672 -2.163 29.857 1.00 59.81 141 ASP A CA 1
ATOM 1147 C C . ASP A 1 141 ? -4.671 -0.984 29.767 1.00 59.81 141 ASP A C 1
ATOM 1149 O O . ASP A 1 141 ? -4.424 0.009 29.063 1.00 59.81 141 ASP A O 1
ATOM 1153 N N . LEU A 1 142 ? -5.818 -1.072 30.456 1.00 60.16 142 LEU A N 1
ATOM 1154 C CA . LEU A 1 142 ? -6.797 0.011 30.547 1.00 60.16 142 LEU A CA 1
ATOM 1155 C C . LEU A 1 142 ? -6.366 0.975 31.659 1.00 60.16 142 LEU A C 1
ATOM 1157 O O . LEU A 1 142 ? -6.460 0.676 32.844 1.00 60.16 142 LEU A O 1
ATOM 1161 N N . ASP A 1 143 ? -5.911 2.169 31.275 1.00 55.88 143 ASP A N 1
ATOM 1162 C CA . ASP A 1 143 ? -5.724 3.292 32.200 1.00 55.88 143 ASP A CA 1
ATOM 1163 C C . ASP A 1 143 ? -6.990 3.473 33.062 1.00 55.88 143 ASP A C 1
ATOM 1165 O O . ASP A 1 143 ? -8.090 3.653 32.528 1.00 55.88 143 ASP A O 1
ATOM 1169 N N . ASN A 1 144 ? -6.818 3.448 34.389 1.00 50.56 144 ASN A N 1
ATOM 1170 C CA . ASN A 1 144 ? -7.854 3.622 35.412 1.00 50.56 144 ASN A CA 1
ATOM 1171 C C . ASN A 1 144 ? -8.772 4.845 35.186 1.00 50.56 144 ASN A C 1
ATOM 1173 O O . ASN A 1 144 ? -9.876 4.881 35.728 1.00 50.56 144 ASN A O 1
ATOM 1177 N N . GLN A 1 145 ? -8.360 5.833 34.384 1.00 50.75 145 GLN A N 1
ATOM 1178 C CA . GLN A 1 145 ? -9.186 6.986 34.006 1.00 50.75 145 GLN A CA 1
ATOM 1179 C C . GLN A 1 145 ? -10.239 6.691 32.921 1.00 50.75 145 GLN A C 1
ATOM 1181 O O . GLN A 1 145 ? -11.120 7.514 32.702 1.00 50.75 145 GLN A O 1
ATOM 1186 N N . THR A 1 146 ? -10.207 5.523 32.269 1.00 48.84 146 THR A N 1
ATOM 1187 C CA . THR A 1 146 ? -11.175 5.145 31.213 1.00 48.84 146 THR A CA 1
ATOM 1188 C C . THR A 1 146 ? -12.326 4.274 31.740 1.00 48.84 146 THR A C 1
ATOM 1190 O O . THR A 1 146 ? -13.290 4.025 31.025 1.00 48.84 146 THR A O 1
ATOM 1193 N N . ILE A 1 147 ? -12.264 3.814 32.995 1.00 50.28 147 ILE A N 1
ATOM 1194 C CA . ILE A 1 147 ? -13.225 2.836 33.544 1.00 50.28 147 ILE A CA 1
ATOM 1195 C C . ILE A 1 147 ? -14.517 3.496 34.085 1.00 50.28 147 ILE A C 1
ATOM 1197 O O . ILE A 1 147 ? -15.487 2.794 34.360 1.00 50.28 147 ILE A O 1
ATOM 1201 N N . TYR A 1 148 ? -14.594 4.831 34.186 1.00 44.75 148 TYR A N 1
ATOM 1202 C CA . TYR A 1 148 ? -15.685 5.512 34.911 1.00 44.75 148 TYR A CA 1
ATOM 1203 C C . TYR A 1 148 ? -16.588 6.466 34.121 1.00 44.75 148 TYR A C 1
ATOM 1205 O O . TYR A 1 148 ? -17.395 7.158 34.738 1.00 44.75 148 TYR A O 1
ATOM 1213 N N . GLU A 1 149 ? -16.550 6.475 32.791 1.00 41.06 149 GLU A N 1
ATOM 1214 C CA . GLU A 1 149 ? -17.532 7.241 32.009 1.00 41.06 149 GLU A CA 1
ATOM 1215 C C . GLU A 1 149 ? -18.232 6.334 30.990 1.00 41.06 149 GLU A C 1
ATOM 1217 O O . GLU A 1 149 ? -17.828 6.222 29.833 1.00 41.06 149 GLU A O 1
ATOM 1222 N N . VAL A 1 150 ? -19.279 5.658 31.479 1.00 38.28 150 VAL A N 1
ATOM 1223 C CA . VAL A 1 150 ? -20.379 5.079 30.688 1.00 38.28 150 VAL A CA 1
ATOM 1224 C C . VAL A 1 150 ? -21.609 5.954 30.881 1.00 38.28 150 VAL A C 1
ATOM 1226 O O . VAL A 1 150 ? -21.884 6.307 32.051 1.00 38.28 150 VAL A O 1
#

Foldseek 3Di:
DDPPPPVVVVLVLQAKDKDKAALPQLVVQLVLVCVLCPPLPDDSVLSSVVSVVDSFVVRCVVCLVVSLVVDDVVVSVSVVVSCVVCVVVRVPDGRDMDIFIDGSNHTLVPDAQQSSLVNVVSNVVPDPPDPDDDDDCSPPRHDPVVPPDD

Radius of gyration: 23.22 Å; chains: 1; bounding box: 66×30×58 Å